Protein AF-A0A9E3TBP7-F1 (afdb_monomer_lite)

pLDDT: mean 75.03, std 17.86, range [35.78, 95.56]

Sequence (109 aa):
MSYYLEQPGSVVAVDGAFDDQGFWCIHGRLWCRTMFSAEARKRAGAEMELELLRGIAREARRGRSLGARSFRLFVEDEADLVGSFEILSADEAHLRGPLPPRSARLTGN

Structure (mmCIF, N/CA/C/O backbone):
data_AF-A0A9E3TBP7-F1
#
_entry.id   AF-A0A9E3TBP7-F1
#
loop_
_atom_site.group_PDB
_atom_site.id
_atom_site.type_symbol
_atom_site.label_atom_id
_atom_site.label_alt_id
_atom_site.label_comp_id
_atom_site.label_asym_id
_atom_site.label_entity_id
_atom_site.label_seq_id
_atom_site.pdbx_PDB_ins_code
_atom_site.Cartn_x
_atom_site.Cartn_y
_atom_site.Cartn_z
_atom_site.occupancy
_atom_site.B_iso_or_equiv
_atom_site.auth_seq_id
_atom_site.auth_comp_id
_atom_site.auth_asym_id
_atom_site.auth_atom_id
_atom_site.pdbx_PDB_model_num
ATOM 1 N N . MET A 1 1 ? -12.376 -0.904 -0.265 1.00 54.91 1 MET A N 1
ATOM 2 C CA . MET A 1 1 ? -12.031 -0.521 -1.647 1.00 54.91 1 MET A CA 1
ATOM 3 C C . MET A 1 1 ? -10.537 -0.306 -1.650 1.00 54.91 1 MET A C 1
ATOM 5 O O . MET A 1 1 ? -10.093 0.503 -0.848 1.00 54.91 1 MET A O 1
ATOM 9 N N . SER A 1 2 ? -9.802 -1.092 -2.423 1.00 77.50 2 SER A N 1
ATOM 10 C CA . SER A 1 2 ? -8.349 -1.012 -2.546 1.00 77.50 2 SER A CA 1
ATOM 11 C C . SER A 1 2 ? -7.942 -0.049 -3.658 1.00 77.50 2 SER A C 1
ATOM 13 O O . SER A 1 2 ? -8.736 0.245 -4.556 1.00 77.50 2 SER A O 1
ATOM 15 N N . TYR A 1 3 ? -6.735 0.504 -3.562 1.00 83.94 3 TYR A N 1
ATOM 16 C CA . TYR A 1 3 ? -6.139 1.306 -4.624 1.00 83.94 3 TYR A CA 1
ATOM 17 C C . TYR A 1 3 ? -5.440 0.377 -5.610 1.00 83.94 3 TYR A C 1
ATOM 19 O O . TYR A 1 3 ? -4.628 -0.451 -5.206 1.00 83.94 3 TYR A O 1
ATOM 27 N N . TYR A 1 4 ? -5.744 0.519 -6.893 1.00 88.25 4 TYR A N 1
ATOM 28 C CA . TYR A 1 4 ? -5.122 -0.273 -7.942 1.00 88.25 4 TYR A CA 1
ATOM 29 C C . TYR A 1 4 ? -4.872 0.611 -9.154 1.00 88.25 4 TYR A C 1
ATOM 31 O O . TYR A 1 4 ? -5.791 1.277 -9.639 1.00 88.25 4 TYR A O 1
ATOM 39 N N . LEU A 1 5 ? -3.631 0.610 -9.623 1.00 86.56 5 LEU A N 1
ATOM 40 C CA . LEU A 1 5 ? -3.220 1.285 -10.837 1.00 86.56 5 LEU A CA 1
ATOM 41 C C . LEU A 1 5 ? -2.396 0.315 -11.680 1.00 86.56 5 LEU A C 1
ATOM 43 O O . LEU A 1 5 ? -1.341 -0.152 -11.255 1.00 86.56 5 LEU A O 1
ATOM 47 N N . GLU A 1 6 ? -2.878 0.052 -12.888 1.00 84.81 6 GLU A N 1
ATOM 48 C CA . GLU A 1 6 ? -2.148 -0.684 -13.912 1.00 84.81 6 GLU A CA 1
ATOM 49 C C . GLU A 1 6 ? -1.724 0.292 -15.010 1.00 84.81 6 GLU A C 1
ATOM 51 O O . GLU A 1 6 ? -2.535 1.050 -15.548 1.00 84.81 6 GLU A O 1
ATOM 56 N N . GLN A 1 7 ? -0.435 0.276 -15.328 1.00 79.94 7 GLN A N 1
ATOM 57 C CA . GLN A 1 7 ? 0.157 0.979 -16.456 1.00 79.94 7 GLN A CA 1
ATOM 58 C C . GLN A 1 7 ? 0.854 -0.050 -17.359 1.00 79.94 7 GLN A C 1
ATOM 60 O O . GLN A 1 7 ? 1.141 -1.169 -16.924 1.00 79.94 7 GLN A O 1
ATOM 65 N N . PRO A 1 8 ? 1.139 0.268 -18.634 1.00 77.50 8 PRO A N 1
ATOM 66 C CA . PRO A 1 8 ? 1.833 -0.663 -19.513 1.00 77.50 8 PRO A CA 1
ATOM 67 C C . PRO A 1 8 ? 3.170 -1.109 -18.911 1.00 77.50 8 PRO A C 1
ATOM 69 O O . PRO A 1 8 ? 4.128 -0.346 -18.867 1.00 77.50 8 PRO A O 1
ATOM 72 N N . GLY A 1 9 ? 3.229 -2.363 -18.462 1.00 75.19 9 GLY A N 1
ATOM 73 C CA . GLY A 1 9 ? 4.435 -2.939 -17.875 1.00 75.19 9 GLY A CA 1
ATOM 74 C C . GLY A 1 9 ? 4.619 -2.701 -16.377 1.00 75.19 9 GLY A C 1
ATOM 75 O O . GLY A 1 9 ? 5.638 -3.137 -15.858 1.00 75.19 9 GLY A O 1
ATOM 76 N N . SER A 1 10 ? 3.673 -2.087 -15.670 1.00 79.62 10 SER A N 1
ATOM 77 C CA . SER A 1 10 ? 3.773 -1.913 -14.221 1.00 79.62 10 SER A CA 1
ATOM 78 C C . SER A 1 10 ? 2.426 -1.961 -13.512 1.00 79.62 10 SER A C 1
ATOM 80 O O . SER A 1 10 ? 1.382 -1.621 -14.067 1.00 79.62 10 SER A O 1
ATOM 82 N N . VAL A 1 11 ? 2.454 -2.393 -12.256 1.00 87.25 11 VAL A N 1
ATOM 83 C CA . VAL A 1 11 ? 1.282 -2.448 -11.385 1.00 87.25 11 VAL A CA 1
ATOM 84 C C . VAL A 1 11 ? 1.645 -1.878 -10.021 1.00 87.25 11 VAL A C 1
ATOM 86 O O . VAL A 1 11 ? 2.683 -2.215 -9.451 1.00 87.25 11 VAL A O 1
ATOM 89 N N . VAL A 1 12 ? 0.753 -1.042 -9.496 1.00 89.69 12 VAL A N 1
ATOM 90 C CA . VAL A 1 12 ? 0.753 -0.577 -8.110 1.00 89.69 12 VAL A CA 1
ATOM 91 C C . VAL A 1 12 ? -0.566 -0.997 -7.475 1.00 89.69 12 VAL A C 1
ATOM 93 O O . VAL A 1 12 ? -1.639 -0.619 -7.949 1.00 89.69 12 VAL A O 1
ATOM 96 N N . ALA A 1 13 ? -0.500 -1.757 -6.388 1.00 92.44 13 ALA A N 1
ATOM 97 C CA . ALA A 1 13 ? -1.670 -2.145 -5.610 1.00 92.44 13 ALA A CA 1
ATOM 98 C C . ALA A 1 13 ? -1.478 -1.748 -4.147 1.00 92.44 13 ALA A C 1
ATOM 100 O O . ALA A 1 13 ? -0.421 -1.997 -3.577 1.00 92.44 13 ALA A O 1
ATOM 101 N N . VAL A 1 14 ? -2.489 -1.136 -3.531 1.00 93.81 14 VAL A N 1
ATOM 102 C CA . VAL A 1 14 ? -2.494 -0.832 -2.097 1.00 93.81 14 VAL A CA 1
ATOM 103 C C . VAL A 1 14 ? -3.811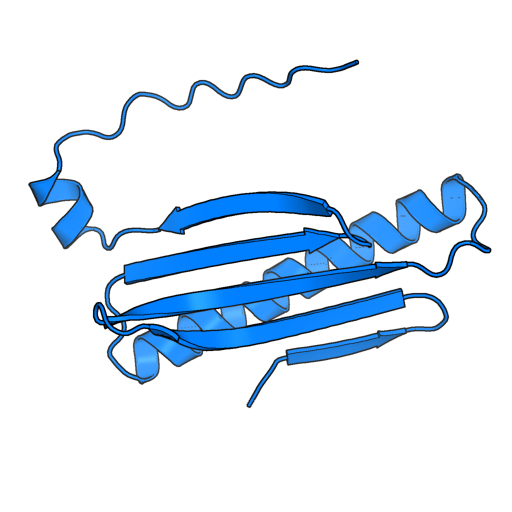 -1.270 -1.480 1.00 93.81 14 VAL A C 1
ATOM 105 O O . VAL A 1 14 ? -4.884 -0.768 -1.822 1.00 93.81 14 VAL A O 1
ATOM 108 N N . ASP A 1 15 ? -3.712 -2.186 -0.530 1.00 94.62 15 ASP A N 1
ATOM 109 C CA . ASP A 1 15 ? -4.827 -2.735 0.224 1.00 94.62 15 ASP A CA 1
ATOM 110 C C . ASP A 1 15 ? -4.746 -2.302 1.689 1.00 94.62 15 ASP A C 1
ATOM 112 O O . ASP A 1 15 ? -3.673 -1.994 2.206 1.00 94.62 15 ASP A O 1
ATOM 116 N N . GLY A 1 16 ? -5.894 -2.274 2.367 1.00 94.12 16 GLY A N 1
ATOM 117 C CA . GLY A 1 16 ? -5.983 -1.898 3.775 1.00 94.12 16 GLY A CA 1
ATOM 118 C C . GLY A 1 16 ? -6.991 -2.754 4.534 1.00 94.12 16 GLY A C 1
ATOM 119 O O . GLY A 1 16 ? -8.125 -2.931 4.071 1.00 94.12 16 GLY A O 1
ATOM 120 N N . ALA A 1 17 ? -6.611 -3.254 5.703 1.00 95.56 17 ALA A N 1
ATOM 121 C CA . ALA A 1 17 ? -7.491 -4.012 6.588 1.00 95.56 17 ALA A CA 1
ATOM 122 C C . ALA A 1 17 ? -7.064 -3.862 8.051 1.00 95.56 17 ALA A C 1
ATOM 124 O O . ALA A 1 17 ? -5.907 -3.566 8.335 1.00 95.56 17 ALA A O 1
ATOM 125 N N . PHE A 1 18 ? -7.994 -4.088 8.977 1.00 94.81 18 PHE A N 1
ATOM 126 C CA . PHE A 1 18 ? -7.624 -4.282 10.376 1.00 94.81 18 PHE A CA 1
ATOM 127 C C . PHE A 1 18 ? -7.025 -5.675 10.574 1.00 94.81 18 PHE A C 1
ATOM 129 O O . PHE A 1 18 ? -7.524 -6.639 9.988 1.00 94.81 18 PHE A O 1
ATOM 136 N N . ASP A 1 19 ? -5.987 -5.775 11.399 1.00 91.81 19 ASP A N 1
ATOM 137 C CA . ASP A 1 19 ? -5.537 -7.055 11.947 1.00 91.81 19 ASP A CA 1
ATOM 138 C C . ASP A 1 19 ? -6.295 -7.429 13.235 1.00 91.81 19 ASP A C 1
ATOM 140 O O . ASP A 1 19 ? -7.178 -6.706 13.707 1.00 91.81 19 ASP A O 1
ATOM 144 N N . ASP A 1 20 ? -5.960 -8.591 13.792 1.00 90.38 20 ASP A N 1
ATOM 145 C CA . ASP A 1 20 ? -6.530 -9.130 15.031 1.00 90.38 20 ASP A CA 1
ATOM 146 C C . ASP A 1 20 ? -6.188 -8.297 16.279 1.00 90.38 20 ASP A C 1
ATOM 148 O O . ASP A 1 20 ? -6.875 -8.385 17.297 1.00 90.38 20 ASP A O 1
ATOM 152 N N . GLN A 1 21 ? -5.162 -7.454 16.189 1.00 87.38 21 GLN A N 1
ATOM 153 C CA . GLN A 1 21 ? -4.709 -6.549 17.241 1.00 87.38 21 GLN A CA 1
ATOM 154 C C . GLN A 1 21 ? -5.295 -5.134 17.101 1.00 87.38 21 GLN A C 1
ATOM 156 O O . GLN A 1 21 ? -5.023 -4.270 17.935 1.00 87.38 21 GLN A O 1
ATOM 161 N N . GLY A 1 22 ? -6.119 -4.888 16.078 1.00 87.62 22 GLY A N 1
ATOM 162 C CA . GLY A 1 22 ? -6.767 -3.601 15.836 1.00 87.62 22 GLY A CA 1
ATOM 163 C C . GLY A 1 22 ? -5.878 -2.559 15.150 1.00 87.62 22 GLY A C 1
ATOM 164 O O . GLY A 1 22 ? -6.267 -1.389 15.075 1.00 87.62 22 GLY A O 1
ATOM 165 N N . PHE A 1 23 ? -4.716 -2.946 14.616 1.00 88.00 23 PHE A N 1
ATOM 166 C CA . PHE A 1 23 ? -3.916 -2.069 13.764 1.00 88.00 23 PHE A CA 1
ATOM 167 C C . PHE A 1 23 ? -4.509 -2.019 12.365 1.00 88.00 23 PHE A C 1
ATOM 169 O O . PHE A 1 23 ? -4.956 -3.027 11.820 1.00 88.00 23 PHE A O 1
ATOM 176 N N . TRP A 1 24 ? -4.468 -0.841 11.746 1.00 94.31 24 TRP A N 1
ATOM 177 C CA . TRP A 1 24 ? -4.766 -0.721 10.327 1.00 94.31 24 TRP A CA 1
ATOM 178 C C . TRP A 1 24 ? -3.533 -1.075 9.504 1.00 94.31 24 TRP A C 1
ATOM 180 O O . TRP A 1 24 ? -2.596 -0.284 9.369 1.00 94.31 24 TRP A O 1
ATOM 190 N N . CYS A 1 25 ? -3.539 -2.278 8.954 1.00 93.94 25 CYS A N 1
ATOM 191 C CA . CYS A 1 25 ? -2.497 -2.792 8.090 1.00 93.94 25 CYS A CA 1
ATOM 192 C C . CYS A 1 25 ? -2.729 -2.303 6.662 1.00 93.94 25 CYS A C 1
ATOM 194 O O . CYS A 1 25 ? -3.766 -2.579 6.061 1.00 93.94 25 CYS A O 1
ATOM 196 N N . ILE A 1 26 ? -1.753 -1.580 6.126 1.00 94.38 26 ILE A N 1
ATOM 197 C CA . ILE A 1 26 ? -1.674 -1.150 4.735 1.00 94.38 26 ILE A CA 1
ATOM 198 C C . ILE A 1 26 ? -0.640 -2.032 4.052 1.00 94.38 26 ILE A C 1
ATOM 200 O O . ILE A 1 26 ? 0.512 -2.085 4.483 1.00 94.38 26 ILE A O 1
ATOM 204 N N . HIS A 1 27 ? -1.044 -2.701 2.981 1.00 93.06 27 HIS A N 1
ATOM 205 C CA . HIS A 1 27 ? -0.164 -3.528 2.177 1.00 93.06 27 HIS A CA 1
ATOM 206 C C . HIS A 1 27 ? -0.032 -2.931 0.777 1.00 93.06 27 HIS A C 1
ATOM 208 O O . HIS A 1 27 ? -0.994 -2.913 0.014 1.00 93.06 27 HIS A O 1
ATOM 214 N N . GLY A 1 28 ? 1.152 -2.409 0.466 1.00 90.19 28 GLY A N 1
ATOM 215 C CA . GLY A 1 28 ? 1.525 -1.892 -0.841 1.00 90.19 28 GLY A CA 1
ATOM 216 C C . GLY A 1 28 ? 2.349 -2.902 -1.635 1.00 90.19 28 GLY A C 1
ATOM 217 O O . GLY A 1 28 ? 3.255 -3.521 -1.090 1.00 90.19 28 GLY A O 1
ATOM 218 N N . ARG A 1 29 ? 2.049 -3.056 -2.921 1.00 88.38 29 ARG A N 1
ATOM 219 C CA . ARG A 1 29 ? 2.733 -3.974 -3.833 1.00 88.38 29 ARG A CA 1
ATOM 220 C C . ARG A 1 29 ? 3.104 -3.247 -5.113 1.00 88.38 29 ARG A C 1
ATOM 222 O O . ARG A 1 29 ? 2.267 -2.549 -5.696 1.00 88.38 29 ARG A O 1
ATOM 229 N N . LEU A 1 30 ? 4.350 -3.427 -5.526 1.00 85.44 30 LEU A N 1
ATOM 230 C CA . LEU A 1 30 ? 4.911 -2.934 -6.773 1.00 85.44 30 LEU A CA 1
ATOM 231 C C . LEU A 1 30 ? 5.294 -4.128 -7.647 1.00 85.44 30 LEU A C 1
ATOM 233 O O . LEU A 1 30 ? 5.932 -5.072 -7.188 1.00 85.44 30 LEU A O 1
ATOM 237 N N . TRP A 1 31 ? 4.909 -4.080 -8.919 1.00 83.38 31 TRP A N 1
ATOM 238 C CA . TRP A 1 31 ? 5.382 -5.037 -9.915 1.00 83.38 31 TRP A CA 1
ATOM 239 C C . TRP A 1 31 ? 5.795 -4.306 -11.177 1.00 83.38 31 TRP A C 1
ATOM 241 O O . TRP A 1 31 ? 5.000 -3.548 -11.737 1.00 83.38 31 TRP A O 1
ATOM 251 N N . CYS A 1 32 ? 7.008 -4.561 -11.658 1.00 75.81 32 CYS A N 1
ATOM 252 C CA . CYS A 1 32 ? 7.460 -4.132 -12.970 1.00 75.81 32 CYS A CA 1
ATOM 253 C C . CYS A 1 32 ? 7.555 -5.363 -13.887 1.00 75.81 32 CYS A C 1
ATOM 255 O O . CYS A 1 32 ? 7.833 -6.483 -13.472 1.00 75.81 32 CYS A O 1
ATOM 257 N N . ARG A 1 33 ? 7.263 -5.208 -15.176 1.00 70.06 33 ARG A N 1
ATOM 258 C CA . ARG A 1 33 ? 7.516 -6.271 -16.151 1.00 70.06 33 ARG A CA 1
ATOM 259 C C . ARG A 1 33 ? 8.981 -6.198 -16.557 1.00 70.06 33 ARG A C 1
ATOM 261 O O . ARG A 1 33 ? 9.500 -5.146 -16.923 1.00 70.06 33 ARG A O 1
ATOM 268 N N . THR A 1 34 ? 9.633 -7.353 -16.574 1.00 59.09 34 THR A N 1
ATOM 269 C CA . THR A 1 34 ? 11.081 -7.534 -16.761 1.00 59.09 34 THR A CA 1
ATOM 270 C C . THR A 1 34 ? 11.648 -6.990 -18.083 1.00 59.09 34 THR A C 1
ATOM 272 O O . THR A 1 34 ? 12.863 -6.869 -18.208 1.00 59.09 34 THR A O 1
ATOM 275 N N . MET A 1 35 ? 10.809 -6.605 -19.054 1.00 60.91 35 MET A N 1
ATOM 276 C CA . MET A 1 35 ? 11.231 -6.177 -20.398 1.00 60.91 35 MET A CA 1
ATOM 277 C C . MET A 1 35 ? 11.659 -4.701 -20.535 1.00 60.91 35 MET A C 1
ATOM 279 O O . MET A 1 35 ? 11.941 -4.255 -21.646 1.00 60.91 35 MET A O 1
ATOM 283 N N . PHE A 1 36 ? 11.731 -3.920 -19.454 1.00 67.44 36 PHE A N 1
ATOM 284 C CA . PHE A 1 36 ? 12.225 -2.539 -19.530 1.00 67.44 36 PHE A CA 1
ATOM 285 C C . PHE A 1 36 ? 13.757 -2.441 -19.599 1.00 67.44 36 PHE A C 1
ATOM 287 O O . PHE A 1 36 ? 14.465 -3.154 -18.886 1.00 67.44 36 PHE A O 1
ATOM 294 N N . SER A 1 37 ? 14.269 -1.485 -20.389 1.00 70.62 37 SER A N 1
ATOM 295 C CA . SER A 1 37 ? 15.662 -1.027 -20.266 1.00 70.62 37 SER A CA 1
ATOM 296 C C . SER A 1 37 ? 15.910 -0.430 -18.874 1.00 70.62 37 SER A C 1
ATOM 298 O O . SER A 1 37 ? 14.967 -0.009 -18.201 1.00 70.62 37 SER A O 1
ATOM 300 N N . ALA A 1 38 ? 17.168 -0.346 -18.433 1.00 71.12 38 ALA A N 1
ATOM 301 C CA . ALA A 1 38 ? 17.507 0.178 -17.107 1.00 71.12 38 ALA A CA 1
ATOM 302 C C . ALA A 1 38 ? 16.979 1.612 -16.881 1.00 71.12 38 ALA A C 1
ATOM 304 O O . ALA A 1 38 ? 16.420 1.918 -15.827 1.00 71.12 38 ALA A O 1
ATOM 305 N N . GLU A 1 39 ? 17.071 2.484 -17.887 1.00 72.00 39 GLU A N 1
ATOM 306 C CA . GLU A 1 39 ? 16.563 3.860 -17.831 1.00 72.00 39 GLU A CA 1
ATOM 307 C C . GLU A 1 39 ? 15.032 3.924 -17.822 1.00 72.00 39 GLU A C 1
ATOM 309 O O . GLU A 1 39 ? 14.445 4.805 -17.187 1.00 72.00 39 GLU A O 1
ATOM 314 N N . ALA A 1 40 ? 14.366 3.009 -18.532 1.00 67.94 40 ALA A N 1
ATOM 315 C CA . ALA A 1 40 ? 12.912 2.911 -18.519 1.00 67.94 40 ALA A CA 1
ATOM 316 C C . ALA A 1 40 ? 12.412 2.385 -17.168 1.00 67.94 40 ALA A C 1
ATOM 318 O O . ALA A 1 40 ? 11.478 2.955 -16.612 1.00 67.94 40 ALA A O 1
ATOM 319 N N . ARG A 1 41 ? 13.109 1.403 -16.583 1.00 69.00 41 ARG A N 1
ATOM 320 C CA . ARG A 1 41 ? 12.843 0.899 -15.232 1.00 69.00 41 ARG A CA 1
ATOM 321 C C . ARG A 1 41 ? 13.037 1.985 -14.177 1.00 69.00 41 ARG A C 1
ATOM 323 O O . ARG A 1 41 ? 12.196 2.128 -13.304 1.00 69.00 41 ARG A O 1
ATOM 330 N N . LYS A 1 42 ? 14.092 2.800 -14.283 1.00 72.50 42 LYS A N 1
ATOM 331 C CA . LYS A 1 42 ? 14.339 3.908 -13.346 1.00 72.50 42 LYS A CA 1
ATOM 332 C C . LYS A 1 42 ? 13.235 4.971 -13.388 1.00 72.50 42 LYS A C 1
ATOM 334 O O . LYS A 1 42 ? 12.804 5.436 -12.338 1.00 72.50 42 LYS A O 1
ATOM 339 N N . ARG A 1 43 ? 12.778 5.363 -14.584 1.00 73.94 43 ARG A N 1
ATOM 340 C CA . ARG A 1 43 ? 11.673 6.330 -14.731 1.00 73.94 43 ARG A CA 1
ATOM 341 C C . ARG A 1 43 ? 10.346 5.756 -14.243 1.00 73.94 43 ARG A C 1
ATOM 343 O O . ARG A 1 43 ? 9.683 6.404 -13.443 1.00 73.94 43 ARG A O 1
ATOM 350 N N . ALA A 1 44 ? 10.019 4.534 -14.663 1.00 73.00 44 ALA A N 1
ATOM 351 C CA . ALA A 1 44 ? 8.823 3.833 -14.206 1.00 73.00 44 ALA A CA 1
ATOM 352 C C . ALA A 1 44 ? 8.826 3.659 -12.680 1.00 73.00 44 ALA A C 1
ATOM 354 O O . ALA A 1 44 ? 7.815 3.918 -12.043 1.00 73.00 44 ALA A O 1
ATOM 355 N N . GLY A 1 45 ? 9.973 3.325 -12.079 1.00 77.44 45 GLY A N 1
ATOM 356 C CA . GLY A 1 45 ? 10.118 3.181 -10.631 1.00 77.44 45 GLY A CA 1
ATOM 357 C C . GLY A 1 45 ? 9.773 4.455 -9.857 1.00 77.44 45 GLY A C 1
ATOM 358 O O . GLY A 1 45 ? 9.022 4.388 -8.891 1.00 77.44 45 GLY A O 1
ATOM 359 N N . ALA A 1 46 ? 10.237 5.624 -10.311 1.00 80.06 46 ALA A N 1
ATOM 360 C CA . ALA A 1 46 ? 9.919 6.896 -9.654 1.00 80.06 46 ALA A CA 1
ATOM 361 C C . ALA A 1 46 ? 8.421 7.250 -9.738 1.00 80.06 46 ALA A C 1
ATOM 363 O O . ALA A 1 46 ? 7.836 7.738 -8.772 1.00 80.06 46 ALA A O 1
ATOM 364 N N . GLU A 1 47 ? 7.783 6.997 -10.883 1.00 83.12 47 GLU A N 1
ATOM 365 C CA . GLU A 1 47 ? 6.340 7.212 -11.046 1.00 83.12 47 GLU A CA 1
ATOM 366 C C . GLU A 1 47 ? 5.527 6.224 -10.200 1.00 83.12 47 GLU A C 1
ATOM 368 O O . GLU A 1 47 ? 4.593 6.622 -9.503 1.00 83.12 47 GLU A O 1
ATOM 373 N N . MET A 1 48 ? 5.924 4.951 -10.187 1.00 83.44 48 MET A N 1
ATOM 374 C CA . MET A 1 48 ? 5.305 3.908 -9.372 1.00 83.44 48 MET A CA 1
ATOM 375 C C . MET A 1 48 ? 5.430 4.191 -7.873 1.00 83.44 48 MET A C 1
ATOM 377 O O . MET A 1 48 ? 4.467 3.985 -7.138 1.00 83.44 48 MET A O 1
ATOM 381 N N . GLU A 1 49 ? 6.570 4.707 -7.411 1.00 84.06 49 GLU A N 1
ATOM 382 C CA . GLU A 1 49 ? 6.768 5.107 -6.014 1.00 84.06 49 GLU A CA 1
ATOM 383 C C . GLU A 1 49 ? 5.800 6.230 -5.612 1.00 84.06 49 GLU A C 1
ATOM 385 O O . GLU A 1 49 ? 5.161 6.165 -4.559 1.00 84.06 49 GLU A O 1
ATOM 390 N N . LEU A 1 50 ? 5.613 7.237 -6.472 1.00 87.12 50 LEU A N 1
ATOM 391 C CA . LEU A 1 50 ? 4.637 8.303 -6.227 1.00 87.12 50 LEU A CA 1
ATOM 392 C C . LEU A 1 50 ? 3.205 7.761 -6.154 1.00 87.12 50 LEU A C 1
ATOM 394 O O . LEU A 1 50 ? 2.427 8.179 -5.292 1.00 87.12 50 LEU A O 1
ATOM 398 N N . GLU A 1 51 ? 2.853 6.829 -7.033 1.00 89.69 51 GLU A N 1
ATOM 399 C CA . GLU A 1 51 ? 1.535 6.193 -7.043 1.00 89.69 51 GLU A CA 1
ATOM 400 C C . GLU A 1 51 ? 1.316 5.286 -5.828 1.00 89.69 51 GLU A C 1
ATOM 402 O O . GLU A 1 51 ? 0.232 5.287 -5.236 1.00 89.69 51 GLU A O 1
ATOM 407 N N . LEU A 1 52 ? 2.363 4.604 -5.368 1.00 87.81 52 LEU A N 1
ATOM 408 C CA . LEU A 1 52 ? 2.346 3.837 -4.130 1.00 87.81 52 LEU A CA 1
ATOM 409 C C . LEU A 1 52 ? 2.094 4.747 -2.927 1.00 87.81 52 LEU A C 1
ATOM 411 O O . LEU A 1 52 ? 1.192 4.485 -2.130 1.00 87.81 52 LEU A O 1
ATOM 415 N N . LEU A 1 53 ? 2.830 5.856 -2.817 1.00 89.25 53 LEU A N 1
ATOM 416 C CA . LEU A 1 53 ? 2.644 6.835 -1.745 1.00 89.25 53 LEU A CA 1
ATOM 417 C C . LEU A 1 53 ? 1.227 7.424 -1.749 1.00 89.25 53 LEU A C 1
ATOM 419 O O . LEU A 1 53 ? 0.631 7.616 -0.685 1.00 89.25 53 LEU A O 1
ATOM 423 N N . ARG A 1 54 ? 0.649 7.670 -2.932 1.00 91.12 54 ARG A N 1
ATOM 424 C CA . ARG A 1 54 ? -0.750 8.109 -3.078 1.00 91.12 54 ARG A CA 1
ATOM 425 C C . ARG A 1 54 ? -1.731 7.050 -2.579 1.00 91.12 54 ARG A C 1
ATOM 427 O O . ARG A 1 54 ? -2.642 7.389 -1.818 1.00 91.12 54 ARG A O 1
ATOM 434 N N . GLY A 1 55 ? -1.533 5.789 -2.960 1.00 91.81 55 GLY A N 1
ATOM 435 C CA . GLY A 1 55 ? -2.339 4.664 -2.487 1.00 91.81 55 GLY A CA 1
ATOM 436 C C . GLY A 1 55 ? -2.264 4.499 -0.967 1.00 91.81 55 GLY A C 1
ATOM 437 O O . GLY A 1 55 ? -3.299 4.440 -0.303 1.00 91.81 55 GLY A O 1
ATOM 438 N N . ILE A 1 56 ? -1.058 4.546 -0.392 1.00 91.31 56 ILE A N 1
ATOM 439 C CA . ILE A 1 56 ? -0.832 4.475 1.061 1.00 91.31 56 ILE A CA 1
ATOM 440 C C . ILE A 1 56 ? -1.529 5.633 1.775 1.00 91.31 56 ILE A C 1
ATOM 442 O O . ILE A 1 56 ? -2.238 5.419 2.756 1.00 91.31 56 ILE A O 1
ATOM 446 N N . ALA A 1 57 ? -1.385 6.866 1.283 1.00 91.81 57 ALA A N 1
ATOM 447 C CA . ALA A 1 57 ? -2.033 8.027 1.887 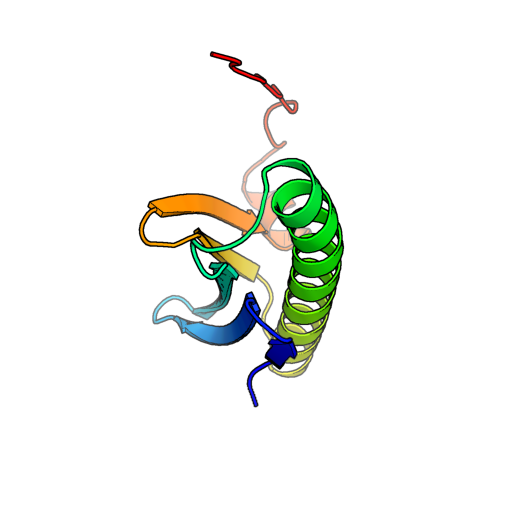1.00 91.81 57 ALA A CA 1
ATOM 448 C C . ALA A 1 57 ? -3.566 7.912 1.857 1.00 91.81 57 ALA A C 1
ATOM 450 O O . ALA A 1 57 ? -4.244 8.301 2.815 1.00 91.81 57 ALA A O 1
ATOM 451 N N . ARG A 1 58 ? -4.125 7.363 0.772 1.00 93.25 58 ARG A N 1
ATOM 452 C CA . ARG A 1 58 ? -5.561 7.093 0.649 1.00 93.25 58 ARG A CA 1
ATOM 453 C C . ARG A 1 58 ? -6.019 6.041 1.655 1.00 93.25 58 ARG A C 1
ATOM 455 O O . ARG A 1 58 ? -6.996 6.284 2.365 1.00 93.25 58 ARG A O 1
ATOM 462 N N . GLU A 1 59 ? -5.305 4.927 1.766 1.00 94.88 59 GLU A N 1
ATOM 463 C CA . GLU A 1 59 ? -5.648 3.862 2.711 1.00 94.88 59 GLU A CA 1
ATOM 464 C C . GLU A 1 59 ? -5.451 4.285 4.166 1.00 94.88 59 GLU A C 1
ATOM 466 O O . GLU A 1 59 ? -6.272 3.942 5.011 1.00 94.88 59 GLU A O 1
ATOM 471 N N . ALA A 1 60 ? -4.453 5.116 4.465 1.00 90.94 60 ALA A N 1
ATOM 472 C CA . ALA A 1 60 ? -4.283 5.700 5.790 1.00 90.94 60 ALA A CA 1
ATOM 473 C C . ALA A 1 60 ? -5.473 6.596 6.165 1.00 90.94 60 ALA A C 1
ATOM 475 O O . ALA A 1 60 ? -6.014 6.489 7.266 1.00 90.94 60 ALA A O 1
ATOM 476 N N . ARG A 1 61 ? -5.938 7.453 5.243 1.00 93.00 61 ARG A N 1
ATOM 477 C CA . ARG A 1 61 ? -7.150 8.266 5.457 1.00 93.00 61 ARG A CA 1
ATOM 478 C C . ARG A 1 61 ? -8.386 7.392 5.651 1.00 93.00 61 ARG A C 1
ATOM 480 O O . ARG A 1 61 ? -9.183 7.677 6.544 1.00 93.00 61 ARG A O 1
ATOM 487 N N . ARG A 1 62 ? -8.525 6.320 4.863 1.00 93.56 62 ARG A N 1
ATOM 488 C CA . ARG A 1 62 ? -9.618 5.354 5.018 1.00 93.56 62 ARG A CA 1
ATOM 489 C C . ARG A 1 62 ? -9.580 4.690 6.392 1.00 93.56 62 ARG A C 1
ATOM 491 O O . ARG A 1 62 ? -10.584 4.738 7.094 1.00 93.56 62 ARG A O 1
ATOM 498 N N . GLY A 1 63 ? -8.430 4.165 6.811 1.00 93.38 63 GLY A N 1
ATOM 499 C CA . GLY A 1 63 ? -8.235 3.602 8.146 1.00 93.38 63 GLY A CA 1
ATOM 500 C C . GLY A 1 63 ? -8.642 4.578 9.246 1.00 93.38 63 GLY A C 1
ATOM 501 O O . GLY A 1 63 ? -9.447 4.224 10.102 1.00 93.38 63 GLY A O 1
ATOM 502 N N . ARG A 1 64 ? -8.195 5.843 9.179 1.00 92.38 64 ARG A N 1
ATOM 503 C CA . ARG A 1 64 ? -8.609 6.879 10.148 1.00 92.38 64 ARG A CA 1
ATOM 504 C C . ARG A 1 64 ? -10.121 7.079 10.178 1.00 92.3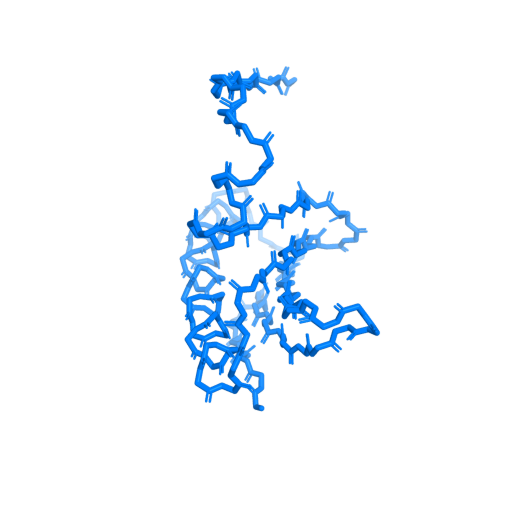8 64 ARG A C 1
ATOM 506 O O . ARG A 1 64 ? -10.699 7.136 11.257 1.00 92.38 64 ARG A O 1
ATOM 513 N N . SER A 1 65 ? -10.766 7.155 9.012 1.00 94.81 65 SER A N 1
ATOM 514 C CA . SER A 1 65 ? -12.228 7.297 8.929 1.00 94.81 65 SER A CA 1
ATOM 515 C C . SER A 1 65 ? -12.988 6.095 9.505 1.00 94.81 65 SER A C 1
ATOM 517 O O . SER A 1 65 ? -14.127 6.242 9.933 1.00 94.81 65 SER A O 1
ATOM 519 N N . LEU A 1 66 ? -12.337 4.930 9.566 1.00 93.44 66 LEU A N 1
ATOM 520 C CA . LEU A 1 66 ? -12.847 3.701 10.176 1.00 93.44 66 LEU A CA 1
ATOM 521 C C . LEU A 1 66 ? -12.426 3.537 11.648 1.00 93.44 66 LEU A C 1
ATOM 523 O O . LEU A 1 66 ? -12.703 2.503 12.246 1.00 93.44 66 LEU A O 1
ATOM 527 N N . GLY A 1 67 ? -11.771 4.540 12.243 1.00 93.88 67 GLY A N 1
ATOM 528 C CA . GLY A 1 67 ? -11.379 4.547 13.655 1.00 93.88 67 GLY A CA 1
ATOM 529 C C . GLY A 1 67 ? -9.964 4.044 13.947 1.00 93.88 67 GLY A C 1
ATOM 530 O O . GLY A 1 67 ? -9.603 3.924 15.118 1.00 93.88 67 GLY A O 1
ATOM 531 N N . ALA A 1 68 ? -9.143 3.781 12.927 1.00 91.75 68 ALA A N 1
ATOM 532 C CA . ALA A 1 68 ? -7.757 3.379 13.133 1.00 91.75 68 ALA A CA 1
ATOM 533 C C . ALA A 1 68 ? -6.954 4.478 13.836 1.00 91.75 68 ALA A C 1
ATOM 535 O O . ALA A 1 68 ? -6.924 5.631 13.391 1.00 91.75 68 ALA A O 1
ATOM 536 N N . ARG A 1 69 ? -6.263 4.093 14.910 1.00 88.69 69 ARG A N 1
ATOM 537 C CA . ARG A 1 69 ? -5.332 4.964 15.641 1.00 88.69 69 ARG A CA 1
ATOM 538 C C . ARG A 1 69 ? -3.891 4.716 15.212 1.00 88.69 69 ARG A C 1
ATOM 540 O O . ARG A 1 69 ? -3.138 5.674 15.068 1.00 88.69 69 ARG A O 1
ATOM 547 N N . SER A 1 70 ? -3.562 3.467 14.903 1.00 86.81 70 SER A N 1
ATOM 548 C CA . SER A 1 70 ? -2.204 3.034 14.578 1.00 86.81 70 SER A CA 1
ATOM 549 C C . SER A 1 70 ? -2.179 2.211 13.301 1.00 86.81 70 SER A C 1
ATOM 551 O O . SER A 1 70 ? -3.166 1.566 12.935 1.00 86.81 70 SER A O 1
ATOM 553 N N . PHE A 1 71 ? -1.051 2.284 12.602 1.00 88.38 71 PHE A N 1
ATOM 554 C CA . PHE A 1 71 ? -0.893 1.768 11.251 1.00 88.38 71 PHE A CA 1
ATOM 555 C C . PHE A 1 71 ? 0.326 0.858 11.166 1.00 88.38 71 PHE A C 1
ATOM 557 O O . PHE A 1 71 ? 1.381 1.161 11.723 1.00 88.38 71 PHE A O 1
ATOM 564 N N . ARG A 1 72 ? 0.204 -0.221 10.400 1.00 89.50 72 ARG A N 1
ATOM 565 C CA . ARG A 1 72 ? 1.337 -1.045 9.966 1.00 89.50 72 ARG A CA 1
ATOM 566 C C . ARG A 1 72 ? 1.407 -0.976 8.454 1.00 89.50 72 ARG A C 1
ATOM 568 O O . ARG A 1 72 ? 0.392 -1.150 7.794 1.00 89.50 72 ARG A O 1
ATOM 575 N N . LEU A 1 73 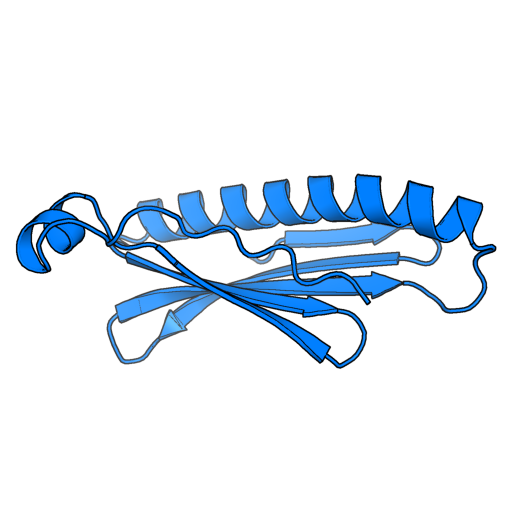? 2.573 -0.673 7.909 1.00 88.69 73 LEU A N 1
ATOM 576 C CA . LEU A 1 73 ? 2.801 -0.564 6.477 1.00 88.69 73 LEU A CA 1
ATOM 577 C C . LEU A 1 73 ? 3.757 -1.668 6.038 1.00 88.69 73 LEU A C 1
ATOM 579 O O . LEU A 1 73 ? 4.877 -1.756 6.542 1.00 88.69 73 LEU A O 1
ATOM 583 N N . PHE A 1 74 ? 3.319 -2.456 5.067 1.00 88.56 74 PHE A N 1
ATOM 584 C CA . PHE A 1 74 ? 4.111 -3.476 4.393 1.00 88.56 74 PHE A CA 1
ATOM 585 C C . PHE A 1 74 ? 4.253 -3.081 2.928 1.00 88.56 74 PHE A C 1
ATOM 587 O O . PHE A 1 74 ? 3.254 -2.714 2.304 1.00 88.56 74 PHE A O 1
ATOM 594 N N . VAL A 1 75 ? 5.476 -3.113 2.398 1.00 83.69 75 VAL A N 1
ATOM 595 C CA . VAL A 1 75 ? 5.745 -2.837 0.982 1.00 83.69 75 VAL A CA 1
ATOM 596 C C . VAL A 1 75 ? 6.528 -3.996 0.372 1.00 83.69 75 VAL A C 1
ATOM 598 O O . VAL A 1 75 ? 7.641 -4.289 0.813 1.00 83.69 75 VAL A O 1
ATOM 601 N N . GLU A 1 76 ? 5.945 -4.625 -0.645 1.00 82.88 76 GLU A N 1
ATOM 602 C CA . GLU A 1 76 ? 6.547 -5.702 -1.441 1.00 82.88 76 GLU A CA 1
ATOM 603 C C . GLU A 1 76 ? 6.917 -5.199 -2.847 1.00 82.88 76 GLU A C 1
ATOM 605 O O . GLU A 1 76 ? 6.165 -4.423 -3.450 1.00 82.88 76 GLU A O 1
ATOM 610 N N . ASP A 1 77 ? 8.043 -5.678 -3.381 1.00 77.75 77 ASP A N 1
ATOM 611 C CA . ASP A 1 77 ? 8.469 -5.479 -4.775 1.00 77.75 77 ASP A CA 1
ATOM 612 C C . ASP A 1 77 ? 8.888 -6.815 -5.399 1.00 77.75 77 ASP A C 1
ATOM 614 O O . ASP A 1 77 ? 9.757 -7.487 -4.851 1.00 77.75 77 ASP A O 1
ATOM 618 N N . GLU A 1 78 ? 8.250 -7.194 -6.515 1.00 65.12 78 GLU A N 1
ATOM 619 C CA . GLU A 1 78 ? 8.475 -8.369 -7.393 1.00 65.12 78 GLU A CA 1
ATOM 620 C C . GLU A 1 78 ? 8.588 -9.787 -6.778 1.00 65.12 78 GLU A C 1
ATOM 622 O O . GLU A 1 78 ? 8.334 -10.751 -7.497 1.00 65.12 78 GLU A O 1
ATOM 627 N N . ALA A 1 79 ? 8.895 -9.931 -5.489 1.00 54.94 79 ALA A N 1
ATOM 628 C CA . ALA A 1 79 ? 8.881 -11.122 -4.629 1.00 54.94 79 ALA A CA 1
ATOM 629 C C . ALA A 1 79 ? 9.541 -10.843 -3.257 1.00 54.94 79 ALA A C 1
ATOM 631 O O . ALA A 1 79 ? 9.436 -11.680 -2.359 1.00 54.94 79 ALA A O 1
ATOM 632 N N . ASP A 1 80 ? 10.212 -9.698 -3.084 1.00 51.66 80 ASP A N 1
ATOM 633 C CA . ASP A 1 80 ? 10.975 -9.354 -1.888 1.00 51.66 80 ASP A CA 1
ATOM 634 C C . ASP A 1 80 ? 10.242 -8.309 -1.033 1.00 51.66 80 ASP A C 1
ATOM 636 O O . ASP A 1 80 ? 9.694 -7.316 -1.524 1.00 51.66 80 ASP A O 1
ATOM 640 N N . LEU A 1 81 ? 10.247 -8.516 0.289 1.00 53.44 81 LEU A N 1
ATOM 641 C CA . LEU A 1 81 ? 9.790 -7.503 1.238 1.00 53.44 81 LEU A CA 1
ATOM 642 C C . LEU A 1 81 ? 10.826 -6.374 1.277 1.00 53.44 81 LEU A C 1
ATOM 644 O O . LEU A 1 81 ? 11.891 -6.515 1.879 1.00 53.44 81 LEU A O 1
ATOM 648 N N . VAL A 1 82 ? 10.49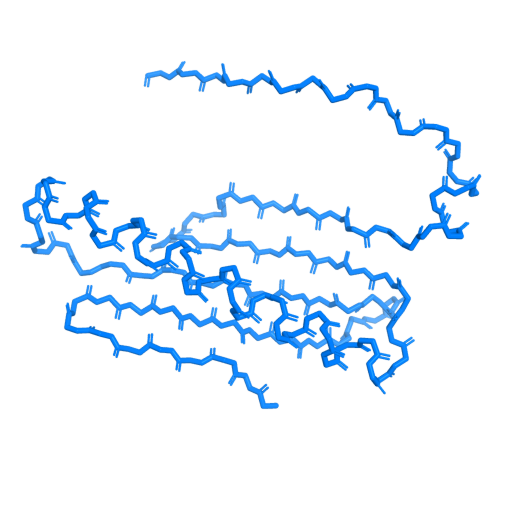5 -5.237 0.669 1.00 62.03 82 VAL A N 1
ATOM 649 C CA . VAL A 1 82 ? 11.384 -4.066 0.605 1.00 62.03 82 VAL A CA 1
ATOM 650 C C . VAL A 1 82 ? 11.416 -3.321 1.941 1.00 62.03 82 VAL A C 1
ATOM 652 O O . VAL A 1 82 ? 12.418 -2.697 2.290 1.00 62.03 82 VAL A O 1
ATOM 655 N N . GLY A 1 83 ? 10.344 -3.409 2.734 1.00 58.53 83 GLY A N 1
ATOM 656 C CA . GLY A 1 83 ? 10.341 -2.874 4.090 1.00 58.53 83 GLY A CA 1
ATOM 657 C C . GLY A 1 83 ? 9.027 -3.050 4.843 1.00 58.53 83 GLY A C 1
ATOM 658 O O . GLY A 1 83 ? 7.947 -3.158 4.260 1.00 58.53 83 GLY A O 1
ATOM 659 N N . SER A 1 84 ? 9.132 -3.028 6.172 1.00 55.19 84 SER A N 1
ATOM 660 C CA . SER A 1 84 ? 8.000 -2.979 7.098 1.00 55.19 84 SER A CA 1
ATOM 661 C C . SER A 1 84 ? 8.153 -1.790 8.039 1.00 55.19 84 SER A C 1
ATOM 663 O O . SER A 1 84 ? 9.208 -1.620 8.656 1.00 55.19 84 SER A O 1
ATOM 665 N N . PHE A 1 85 ? 7.099 -0.995 8.190 1.00 70.31 85 PHE A N 1
ATOM 666 C CA . PHE A 1 85 ? 7.098 0.184 9.049 1.00 70.31 85 PHE A CA 1
ATOM 667 C C . PHE A 1 85 ? 5.876 0.168 9.965 1.00 70.31 85 PHE A C 1
ATOM 669 O O . PHE A 1 85 ? 4.749 -0.002 9.508 1.00 70.31 85 PHE A O 1
ATOM 676 N N . GLU A 1 86 ? 6.079 0.394 11.260 1.00 66.00 86 GLU A N 1
ATOM 677 C CA . GLU A 1 86 ? 4.991 0.658 12.205 1.00 66.00 86 GLU A CA 1
ATOM 678 C C . GLU A 1 86 ? 4.871 2.177 12.387 1.00 66.00 86 GLU A C 1
ATOM 680 O O . GLU A 1 86 ? 5.833 2.848 12.766 1.00 66.00 86 GLU A O 1
ATOM 685 N N . ILE A 1 87 ? 3.702 2.739 12.078 1.00 67.06 87 ILE A N 1
ATOM 686 C CA . ILE A 1 87 ? 3.396 4.156 12.283 1.00 67.06 87 ILE A CA 1
ATOM 687 C C . ILE A 1 87 ? 2.391 4.238 13.428 1.00 67.06 87 ILE A C 1
ATOM 689 O O . ILE A 1 87 ? 1.191 4.007 13.258 1.00 67.06 87 ILE A O 1
ATOM 693 N N . LEU A 1 88 ? 2.905 4.564 14.609 1.00 62.00 88 LEU A N 1
ATOM 694 C CA . LEU A 1 88 ? 2.110 4.724 15.822 1.00 62.00 88 LEU A CA 1
ATOM 695 C C . LEU A 1 88 ? 1.410 6.087 15.847 1.00 62.00 88 LEU A C 1
ATOM 697 O O . LEU A 1 88 ? 1.903 7.071 15.284 1.00 62.00 88 LEU A O 1
ATOM 701 N N . SER A 1 89 ? 0.265 6.152 16.528 1.00 58.69 89 SER A N 1
ATOM 702 C CA . SER A 1 89 ? -0.376 7.433 16.844 1.00 58.69 89 SER A CA 1
ATOM 703 C C . SER A 1 89 ? 0.530 8.308 17.723 1.00 58.69 89 SER A C 1
ATOM 705 O O . SER A 1 89 ? 1.397 7.801 18.436 1.00 58.69 89 SER A O 1
ATOM 707 N N . ALA A 1 90 ? 0.314 9.628 17.715 1.00 57.12 90 ALA A N 1
ATOM 708 C CA . ALA A 1 90 ? 1.039 10.547 18.600 1.00 57.12 90 ALA A CA 1
ATOM 709 C C . ALA A 1 90 ? 0.827 10.211 20.092 1.00 57.12 90 ALA A C 1
ATOM 711 O O . ALA A 1 90 ? 1.758 10.345 20.886 1.00 57.12 90 ALA A O 1
ATOM 712 N N . ASP A 1 91 ? -0.358 9.705 20.447 1.00 55.69 91 ASP A N 1
ATOM 713 C CA . ASP A 1 91 ? -0.700 9.301 21.814 1.00 55.69 91 ASP A CA 1
ATOM 714 C C . ASP A 1 91 ? 0.028 8.008 22.225 1.00 55.69 91 ASP A C 1
ATOM 716 O O . ASP A 1 91 ? 0.522 7.894 23.345 1.00 55.69 91 ASP A O 1
ATOM 720 N N . GLU A 1 92 ? 0.186 7.047 21.309 1.00 51.84 92 GLU A N 1
ATOM 721 C CA . GLU A 1 92 ? 0.964 5.822 21.558 1.00 51.84 92 GLU A CA 1
ATOM 722 C C . GLU A 1 92 ? 2.477 6.060 21.543 1.00 51.84 92 GLU A C 1
ATOM 724 O O . GLU A 1 92 ? 3.209 5.439 22.317 1.00 51.84 92 GLU A O 1
ATOM 729 N N . ALA A 1 93 ? 2.959 6.987 20.711 1.00 56.38 93 ALA A N 1
ATOM 730 C CA . ALA A 1 93 ? 4.357 7.409 20.717 1.00 56.38 93 ALA A CA 1
ATOM 731 C C . ALA A 1 93 ? 4.746 8.048 22.061 1.00 56.38 93 ALA A C 1
ATOM 733 O O . ALA A 1 93 ? 5.866 7.861 22.530 1.00 56.38 93 ALA A O 1
ATOM 734 N N . HIS A 1 94 ? 3.812 8.747 22.716 1.00 50.56 94 HIS A N 1
ATOM 735 C CA . HIS A 1 94 ? 4.023 9.308 24.050 1.00 50.56 94 HIS A CA 1
ATOM 736 C C . HIS A 1 94 ? 4.160 8.221 25.132 1.00 50.56 94 HIS A C 1
ATOM 738 O O . HIS A 1 94 ? 4.971 8.364 26.045 1.00 50.56 94 HIS A O 1
ATOM 744 N N . LEU A 1 95 ? 3.429 7.105 25.005 1.00 52.62 95 LEU A N 1
ATOM 745 C CA . LEU A 1 95 ? 3.475 5.981 25.951 1.00 52.62 95 LEU A CA 1
ATOM 746 C C . LEU A 1 95 ? 4.725 5.098 25.799 1.00 52.62 95 LEU A C 1
ATOM 748 O O . LEU A 1 95 ? 5.158 4.490 26.776 1.00 52.62 95 LEU A O 1
ATOM 752 N N . ARG A 1 96 ? 5.326 5.026 24.601 1.00 52.47 96 ARG A N 1
ATOM 753 C CA . ARG A 1 96 ? 6.546 4.231 24.343 1.00 52.47 96 ARG A CA 1
ATOM 754 C C . ARG A 1 96 ? 7.864 4.969 24.632 1.00 52.47 96 ARG A C 1
ATOM 756 O O . ARG A 1 96 ? 8.926 4.359 24.523 1.00 52.47 96 ARG A O 1
ATOM 763 N N . GLY A 1 97 ? 7.814 6.238 25.044 1.00 48.38 97 GLY A N 1
ATOM 764 C CA . GLY A 1 97 ? 9.004 7.075 25.225 1.00 48.38 97 GLY A CA 1
ATOM 765 C C . GLY A 1 97 ? 9.577 7.591 23.893 1.00 48.38 97 GLY A C 1
ATOM 766 O O . GLY A 1 97 ? 9.087 7.231 22.821 1.00 48.38 97 GLY A O 1
ATOM 767 N N . PRO A 1 98 ? 10.586 8.483 23.926 1.00 47.84 98 PRO A N 1
ATOM 768 C CA . PRO A 1 98 ? 11.112 9.109 22.718 1.00 47.84 98 PRO A CA 1
ATOM 769 C C . PRO A 1 98 ? 11.646 8.054 21.745 1.00 47.84 98 PRO A C 1
ATOM 771 O O . PRO A 1 98 ? 12.462 7.209 22.114 1.00 47.84 98 PRO A O 1
ATOM 774 N N . LEU A 1 99 ? 11.198 8.130 20.487 1.00 50.06 99 LEU A N 1
ATOM 775 C CA . LEU A 1 99 ? 11.759 7.334 19.399 1.00 50.06 99 LEU A CA 1
ATOM 776 C C . LEU A 1 99 ? 13.283 7.546 19.363 1.00 50.06 99 LEU A C 1
ATOM 778 O O . LEU A 1 99 ? 13.728 8.699 19.444 1.00 50.06 99 LEU A O 1
ATOM 782 N N . PRO A 1 100 ? 14.095 6.481 19.230 1.00 44.38 100 PRO A N 1
ATOM 783 C CA . PRO A 1 100 ? 15.527 6.651 19.052 1.00 44.38 100 PRO A CA 1
ATOM 784 C C . PRO A 1 100 ? 15.779 7.530 17.815 1.00 44.38 100 PRO A C 1
ATOM 786 O O . PRO A 1 100 ? 15.045 7.428 16.825 1.00 44.38 100 PRO A O 1
ATOM 789 N N . PRO A 1 101 ? 16.785 8.422 17.850 1.00 37.47 101 PRO A N 1
ATOM 790 C CA . PRO A 1 101 ? 17.080 9.300 16.729 1.00 37.47 101 PRO A CA 1
ATOM 791 C C . PRO A 1 101 ? 17.286 8.474 15.457 1.00 37.47 101 PRO A C 1
ATOM 793 O O . PRO A 1 101 ? 17.990 7.461 15.470 1.00 37.47 101 PRO A O 1
ATOM 796 N N . ARG A 1 102 ? 16.652 8.921 14.362 1.00 44.22 102 ARG A N 1
ATOM 797 C CA . ARG A 1 102 ? 16.735 8.323 13.022 1.00 44.22 102 ARG A CA 1
ATOM 798 C C . ARG A 1 102 ? 18.195 8.071 12.647 1.00 44.22 102 ARG A C 1
ATOM 800 O O . ARG A 1 102 ? 18.883 8.968 12.171 1.00 44.22 102 ARG A O 1
ATOM 807 N N . SER A 1 103 ? 18.655 6.839 12.807 1.00 42.47 103 SER A N 1
ATOM 808 C CA . SER A 1 103 ? 19.870 6.361 12.162 1.00 42.47 103 SER A CA 1
ATOM 809 C C . SER A 1 103 ? 19.455 5.833 10.795 1.00 42.47 103 SER A C 1
ATOM 811 O O . SER A 1 103 ? 19.193 4.650 10.610 1.00 42.47 103 SER A O 1
ATOM 813 N N . ALA A 1 104 ? 19.353 6.742 9.824 1.00 41.44 104 ALA A N 1
ATOM 814 C CA . ALA A 1 104 ? 19.350 6.361 8.422 1.00 41.44 104 ALA A CA 1
ATOM 815 C C . ALA A 1 104 ? 20.733 5.772 8.104 1.00 41.44 104 ALA A C 1
ATOM 817 O O . ALA A 1 104 ? 21.677 6.504 7.819 1.00 41.44 104 ALA A O 1
ATOM 818 N N . ARG A 1 105 ? 20.881 4.448 8.199 1.00 37.56 105 ARG A N 1
ATOM 819 C CA . ARG A 1 105 ? 21.973 3.757 7.512 1.00 37.56 105 ARG A CA 1
ATOM 820 C C . ARG A 1 105 ? 21.473 3.390 6.124 1.00 37.56 105 ARG A C 1
ATOM 822 O O . ARG A 1 105 ? 20.819 2.373 5.943 1.00 37.56 105 ARG A O 1
ATOM 829 N N . LEU A 1 106 ? 21.797 4.243 5.155 1.00 37.25 106 LEU A N 1
ATOM 830 C CA . LEU A 1 106 ? 21.977 3.804 3.777 1.00 37.25 106 LEU A CA 1
ATOM 831 C C . LEU A 1 106 ?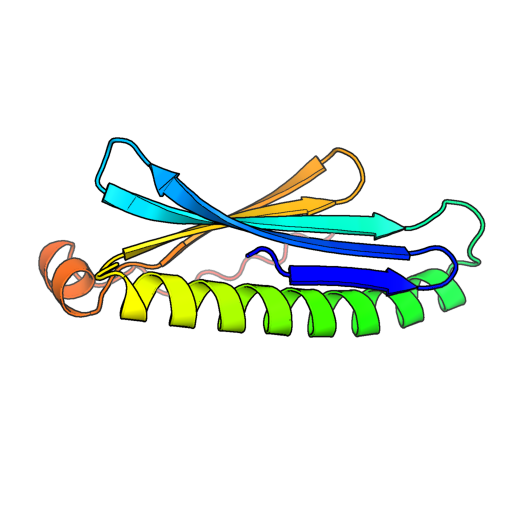 23.169 2.840 3.785 1.00 37.25 106 LEU A C 1
ATOM 833 O O . LEU A 1 106 ? 24.317 3.274 3.839 1.00 37.25 106 LEU A O 1
ATOM 837 N N . THR A 1 107 ? 22.915 1.536 3.803 1.00 39.94 107 THR A N 1
ATOM 838 C CA . THR A 1 107 ? 23.924 0.561 3.386 1.00 39.94 107 THR A CA 1
ATOM 839 C C . THR A 1 107 ? 23.770 0.386 1.886 1.00 39.94 107 THR A C 1
ATOM 841 O O . THR A 1 107 ? 22.857 -0.296 1.430 1.00 39.94 107 THR A O 1
ATOM 844 N N . GLY A 1 108 ? 24.624 1.079 1.132 1.00 39.12 108 GLY A N 1
ATOM 845 C CA . GLY A 1 108 ? 24.872 0.749 -0.264 1.00 39.12 108 GLY A CA 1
ATOM 846 C C . GLY A 1 108 ? 25.648 -0.562 -0.358 1.00 39.12 108 GLY A C 1
ATOM 847 O O . GLY A 1 108 ? 26.494 -0.836 0.495 1.00 39.12 108 GLY A O 1
ATOM 848 N N . ASN A 1 109 ? 25.346 -1.329 -1.397 1.00 35.78 109 ASN A N 1
ATOM 849 C CA . ASN A 1 109 ? 26.272 -2.242 -2.053 1.00 35.78 109 ASN A CA 1
ATOM 850 C C . ASN A 1 109 ? 26.244 -1.911 -3.542 1.00 35.78 109 ASN A C 1
ATOM 852 O O . ASN A 1 109 ? 25.127 -1.649 -4.046 1.00 35.78 109 ASN A O 1
#

Secondary structure (DSSP, 8-state):
--EEEEETTEEEEEEEEE-TTS-EEEEEEEEE-TT--HHHHHHHHHHHHHHHHHHHHHHHHHHHHTT---EEEEEEETTEEEEEEEE--HHHHHHT-SPPP--------

Radius of gyration: 15.88 Å; chains: 1; bounding box: 39×22×46 Å

Foldseek 3Di:
DWDWDDDVFKIWTWDWDADPVRAIEIEIEIEGHPPDDPVRCVVVVVVSVVSSVVRVVVSVVVCVVVPHQWYWYWYYYPHDGPDIDTGGHPVVCVVVPDDDPDPPPPPDD